Protein AF-A0A366M3X2-F1 (afdb_monomer)

Sequence (104 aa):
MAWDALRPDPDNVRLRRSLVAAIDRMWARALTEGAVRPDLTSGDFMLLLARVLRPLPGVPSGVDDPERSLAIALDGLRPGLTTPLPGRGPAADVLGGRSEVAQD

Solvent-accessible surface area (backbone atoms only — not comparable to full-atom values): 6466 Å² total; per-residue (Å²): 144,73,68,77,79,64,58,77,51,68,65,58,47,50,51,43,34,54,50,39,56,50,50,39,57,50,41,56,48,35,48,74,72,55,60,32,37,85,76,61,35,53,24,43,52,54,56,47,49,68,53,56,77,47,85,67,86,92,59,59,92,87,73,75,50,58,68,60,50,46,50,54,56,56,59,71,40,40,59,70,103,63,82,82,68,89,76,74,57,52,62,43,64,68,75,30,54,74,78,92,72,85,82,133

Foldseek 3Di:
DCPVVVPPDVVNLVVLLVVLVVLQVVVVVCVVVQQFDPQAHSQVVVVQCVVLVDDDPPDDPPVNDSVVSVVVVSVNGHDDPDDRDPDHGDYSVVRSPDPPDDDD

Secondary structure (DSSP, 8-state):
--SGGGS--HHHHHHHHHHHHHHHHHHHHHHHTT-S-TT--HHHHHHHHHHHTSPPTTPPTTT--HHHHHHHHHHTTS-SS-PPPSS-PPPHHHHT--------

pLDDT: mean 83.97, std 16.04, range [30.69, 98.06]

Radius of gyration: 17.07 Å; Cα contacts (8 Å, |Δi|>4): 72; chains: 1; bounding box: 33×41×49 Å

Nearest PDB structures (foldseek):
  3kz9-assembly2_C  TM=6.122E-01  e=3.534E+00  Vibrio vulnificus
  4pxi-assembly1_C  TM=5.935E-01  e=5.177E+00  Streptomyces coelicolor
  7xyi-assembly1_A  TM=4.462E-01  e=4.558E+00  Vibrio cholerae
  7y4j-assembly1_A-2  TM=4.767E-01  e=5.517E+00  Vibrio cholerae

Mean predicted aligned error: 7.79 Å

Organism: NCBI:txid2248750

InterPro domains:
  IPR036271 Tetracyclin repressor-like, C-terminal domain superfamily [SSF48498] (6-80)
  IPR049445 Transcriptional regulator SbtR-like, C-terminal domain [PF21597] (15-79)

Structure (mmCIF, N/CA/C/O backbone):
data_AF-A0A366M3X2-F1
#
_entry.id   AF-A0A366M3X2-F1
#
loop_
_atom_site.group_PDB
_atom_site.id
_atom_site.type_symbol
_atom_site.label_atom_id
_atom_site.label_alt_id
_atom_site.label_comp_id
_atom_site.label_asym_id
_atom_site.label_entity_id
_atom_site.label_seq_id
_atom_site.pdbx_PDB_ins_code
_atom_site.Cartn_x
_atom_site.Cartn_y
_atom_site.Cartn_z
_atom_site.occupancy
_atom_site.B_iso_or_equiv
_atom_site.auth_seq_id
_atom_site.auth_comp_id
_atom_site.auth_asym_id
_atom_site.auth_atom_id
_atom_site.pdbx_PDB_model_num
ATOM 1 N N . MET A 1 1 ? 10.657 -3.225 -35.177 1.00 47.59 1 MET A N 1
ATOM 2 C CA . MET A 1 1 ? 9.732 -4.350 -34.928 1.00 47.59 1 MET A CA 1
ATOM 3 C C . MET A 1 1 ? 10.071 -4.903 -33.545 1.00 47.59 1 MET A C 1
ATOM 5 O O . MET A 1 1 ? 11.007 -5.673 -33.432 1.00 47.59 1 MET A O 1
ATOM 9 N N . ALA A 1 2 ? 9.454 -4.376 -32.479 1.00 56.47 2 ALA A N 1
ATOM 10 C CA . ALA A 1 2 ? 9.865 -4.650 -31.089 1.00 56.47 2 ALA A CA 1
ATOM 11 C C . ALA A 1 2 ? 8.672 -4.888 -30.142 1.00 56.47 2 ALA A C 1
ATOM 13 O O . ALA A 1 2 ? 8.791 -4.712 -28.937 1.00 56.47 2 ALA A O 1
ATOM 14 N N . TRP A 1 3 ? 7.513 -5.267 -30.688 1.00 51.59 3 TRP A N 1
ATOM 15 C CA . TRP A 1 3 ? 6.347 -5.643 -29.883 1.00 51.59 3 TRP A CA 1
ATOM 16 C C . TRP A 1 3 ? 6.335 -7.150 -29.561 1.00 51.59 3 TRP A C 1
ATOM 18 O O . TRP A 1 3 ? 5.864 -7.527 -28.495 1.00 51.59 3 TRP A O 1
ATOM 28 N N . ASP A 1 4 ? 6.980 -8.000 -30.375 1.00 51.31 4 ASP A N 1
ATOM 29 C CA . ASP A 1 4 ? 7.129 -9.445 -30.099 1.00 51.31 4 ASP A CA 1
ATOM 30 C C . ASP A 1 4 ? 8.007 -9.756 -28.871 1.00 51.31 4 ASP A C 1
ATOM 32 O O . ASP A 1 4 ? 7.849 -10.795 -28.232 1.00 51.31 4 ASP A O 1
ATOM 36 N N . ALA A 1 5 ? 8.896 -8.833 -28.485 1.00 52.19 5 ALA A N 1
ATOM 37 C CA . ALA A 1 5 ? 9.730 -8.951 -27.285 1.00 52.19 5 ALA A CA 1
ATOM 38 C C . ALA A 1 5 ? 8.956 -8.709 -25.972 1.00 52.19 5 ALA A C 1
ATOM 40 O O . ALA A 1 5 ? 9.486 -8.957 -24.893 1.00 52.19 5 ALA A O 1
ATOM 41 N N . LEU A 1 6 ? 7.700 -8.252 -26.056 1.00 57.59 6 LEU A N 1
ATOM 42 C CA . LEU A 1 6 ? 6.780 -8.144 -24.921 1.00 57.59 6 LEU A CA 1
ATOM 43 C C . LEU A 1 6 ? 5.902 -9.390 -24.761 1.00 57.59 6 LEU A C 1
ATOM 45 O O . LEU A 1 6 ? 4.964 -9.365 -23.961 1.00 57.59 6 LEU A O 1
ATOM 49 N N . ARG A 1 7 ? 6.185 -10.486 -25.489 1.00 59.50 7 ARG A N 1
ATOM 50 C CA . ARG A 1 7 ? 5.556 -11.775 -25.192 1.00 59.50 7 ARG A CA 1
ATOM 51 C C . ARG A 1 7 ? 5.824 -12.078 -23.716 1.00 59.50 7 ARG A C 1
ATOM 53 O O . ARG A 1 7 ? 6.997 -12.123 -23.340 1.00 59.50 7 ARG A O 1
ATOM 60 N N . PRO A 1 8 ? 4.783 -12.234 -22.877 1.00 64.81 8 PRO A N 1
ATOM 61 C CA . PRO A 1 8 ? 4.975 -12.412 -21.451 1.00 64.81 8 PRO A CA 1
ATOM 62 C C . PRO A 1 8 ? 5.861 -13.630 -21.233 1.00 64.81 8 PRO A C 1
ATOM 64 O O . PRO A 1 8 ? 5.465 -14.756 -21.529 1.00 64.81 8 PRO A O 1
ATOM 67 N N . ASP A 1 9 ? 7.077 -13.374 -20.758 1.00 81.06 9 ASP A N 1
ATOM 68 C CA . ASP A 1 9 ? 7.991 -14.416 -20.334 1.00 81.06 9 ASP A CA 1
ATOM 69 C C . ASP A 1 9 ? 7.255 -15.250 -19.269 1.00 81.06 9 ASP A C 1
ATOM 71 O O . ASP A 1 9 ? 6.863 -14.697 -18.228 1.00 81.06 9 ASP A O 1
ATOM 75 N N . PRO A 1 10 ? 6.997 -16.549 -19.520 1.00 83.38 10 PRO A N 1
ATOM 76 C CA . PRO A 1 10 ? 6.284 -17.401 -18.578 1.00 83.38 10 PRO A CA 1
ATOM 77 C C . PRO A 1 10 ? 6.925 -17.387 -17.191 1.00 83.38 10 PRO A C 1
ATOM 79 O O . PRO A 1 10 ? 6.222 -17.526 -16.190 1.00 83.38 10 PRO A O 1
ATOM 82 N N . ASP A 1 11 ? 8.241 -17.196 -17.115 1.00 84.75 11 ASP A N 1
ATOM 83 C CA . ASP A 1 11 ? 8.981 -17.135 -15.861 1.00 84.75 11 ASP A CA 1
ATOM 84 C C . ASP A 1 11 ? 8.667 -15.836 -15.117 1.00 84.75 11 ASP A C 1
ATOM 86 O O . ASP A 1 11 ? 8.371 -15.870 -13.921 1.00 84.75 11 ASP A O 1
ATOM 90 N N . ASN A 1 12 ? 8.594 -14.707 -15.828 1.00 84.25 12 ASN A N 1
ATOM 91 C CA . ASN A 1 12 ? 8.173 -13.427 -15.259 1.00 84.25 12 ASN A CA 1
ATOM 92 C C . ASN A 1 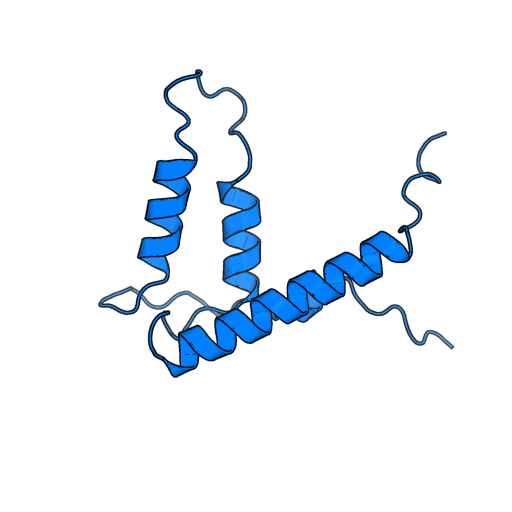12 ? 6.735 -13.484 -14.719 1.00 84.25 12 ASN A C 1
ATOM 94 O O . ASN A 1 12 ? 6.464 -13.004 -13.617 1.00 84.25 12 ASN A O 1
ATOM 98 N N . VAL A 1 13 ? 5.816 -14.119 -15.455 1.00 85.94 13 VAL A N 1
ATOM 99 C CA . VAL A 1 13 ? 4.426 -14.296 -15.006 1.00 85.94 13 VAL A CA 1
ATOM 100 C C . VAL A 1 13 ? 4.362 -15.155 -13.744 1.00 85.94 13 VAL A C 1
ATOM 102 O O . VAL A 1 13 ? 3.665 -14.789 -12.794 1.00 85.94 13 VAL A O 1
ATOM 105 N N . ARG A 1 14 ? 5.100 -16.274 -13.699 1.00 88.06 14 ARG A N 1
ATOM 106 C CA . ARG A 1 14 ? 5.156 -17.134 -12.506 1.00 88.06 14 ARG A CA 1
ATOM 107 C C . ARG A 1 14 ? 5.729 -16.386 -11.306 1.00 88.06 14 ARG A C 1
ATOM 109 O O . ARG A 1 14 ? 5.097 -16.380 -10.254 1.00 88.06 14 ARG A O 1
ATOM 116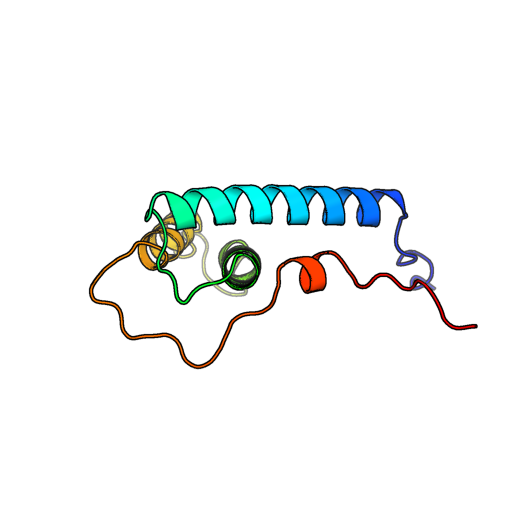 N N . LEU A 1 15 ? 6.865 -15.709 -11.475 1.00 90.19 15 LEU A N 1
ATOM 117 C CA . LEU A 1 15 ? 7.506 -14.933 -10.411 1.00 90.19 15 LEU A CA 1
ATOM 118 C C . LEU A 1 15 ? 6.591 -13.821 -9.889 1.00 90.19 15 LEU A C 1
ATOM 120 O O . LEU A 1 15 ? 6.453 -13.663 -8.676 1.00 90.19 15 LEU A O 1
ATOM 124 N N . ARG A 1 16 ? 5.900 -13.101 -10.781 1.00 89.38 16 ARG A N 1
ATOM 125 C CA . ARG A 1 16 ? 4.929 -12.071 -10.393 1.00 89.38 16 ARG A CA 1
ATOM 126 C C . ARG A 1 16 ? 3.788 -12.654 -9.563 1.00 89.38 16 ARG A C 1
ATOM 128 O O . ARG A 1 16 ? 3.459 -12.096 -8.521 1.00 89.38 16 ARG A O 1
ATOM 135 N N . ARG A 1 17 ? 3.211 -13.790 -9.972 1.00 91.44 17 ARG A N 1
ATOM 136 C CA . ARG A 1 17 ? 2.163 -14.475 -9.194 1.00 91.44 17 ARG A CA 1
ATOM 137 C C . ARG A 1 17 ? 2.669 -14.910 -7.820 1.00 91.44 17 ARG A C 1
ATOM 139 O O . ARG A 1 17 ? 1.975 -14.705 -6.828 1.00 91.44 17 ARG A O 1
ATOM 146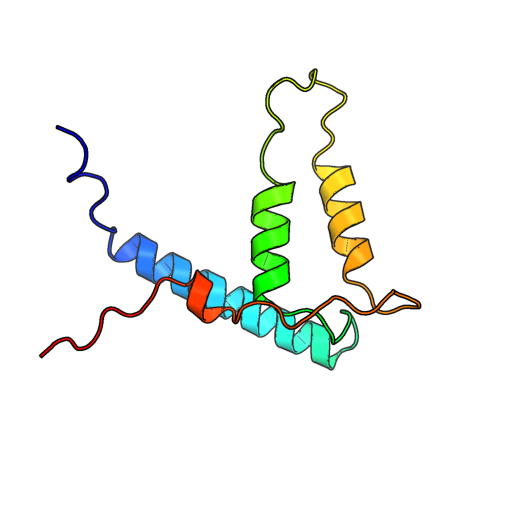 N N . SER A 1 18 ? 3.881 -15.461 -7.745 1.00 93.19 18 SER A N 1
ATOM 147 C CA . SER A 1 18 ? 4.502 -15.850 -6.475 1.00 93.19 18 SER A CA 1
ATOM 148 C C . SER A 1 18 ? 4.725 -14.655 -5.547 1.00 93.19 18 SER A C 1
ATOM 150 O O . SER A 1 18 ? 4.440 -14.759 -4.355 1.00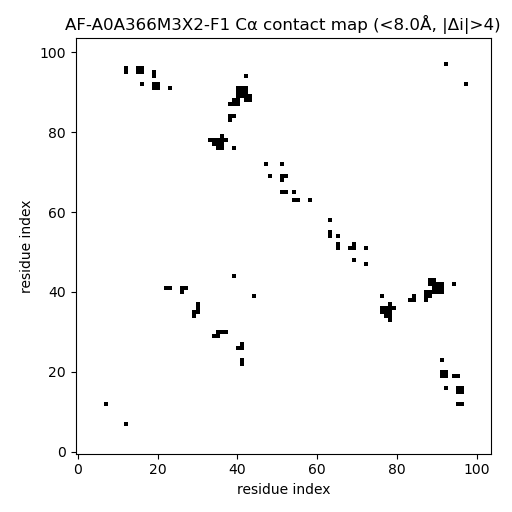 93.19 18 SER A O 1
ATOM 152 N N . LEU A 1 19 ? 5.176 -13.518 -6.085 1.00 93.38 19 LEU A N 1
ATOM 153 C CA . LEU A 1 19 ? 5.349 -12.277 -5.329 1.00 93.38 19 LEU A CA 1
ATOM 154 C C . LEU A 1 19 ? 4.011 -11.760 -4.789 1.00 93.38 19 LEU A C 1
ATOM 156 O O . LEU A 1 19 ? 3.892 -11.510 -3.593 1.00 93.38 19 LEU A O 1
ATOM 160 N N . VAL A 1 20 ? 2.994 -11.662 -5.647 1.00 94.81 20 VAL A N 1
ATOM 161 C CA . VAL A 1 20 ? 1.643 -11.224 -5.262 1.00 94.81 20 VAL A CA 1
ATOM 162 C C . VAL A 1 20 ? 1.073 -12.117 -4.158 1.00 94.81 20 VAL A C 1
ATOM 164 O O . VAL A 1 20 ? 0.605 -11.611 -3.142 1.00 94.81 20 VAL A O 1
ATOM 167 N N . ALA A 1 21 ? 1.196 -13.440 -4.288 1.00 95.50 21 ALA A N 1
ATOM 168 C CA . ALA A 1 21 ? 0.740 -14.384 -3.267 1.00 95.50 21 ALA A CA 1
ATOM 169 C C . ALA A 1 21 ? 1.546 -14.302 -1.955 1.00 95.50 21 ALA A C 1
ATOM 171 O O . ALA A 1 21 ? 1.033 -14.612 -0.878 1.00 95.50 21 ALA A O 1
ATOM 172 N N . ALA A 1 22 ? 2.827 -13.934 -2.008 1.00 96.88 22 ALA A N 1
ATOM 173 C CA . ALA A 1 22 ? 3.624 -13.703 -0.806 1.00 96.88 22 ALA A CA 1
ATOM 174 C C . ALA A 1 22 ? 3.177 -12.426 -0.077 1.00 96.88 22 ALA A C 1
ATOM 176 O O . ALA A 1 22 ? 2.974 -12.468 1.138 1.00 96.88 22 ALA A O 1
ATOM 177 N N . ILE A 1 23 ? 2.965 -11.334 -0.820 1.00 96.31 23 ILE A N 1
ATOM 178 C CA . ILE A 1 23 ? 2.475 -10.058 -0.285 1.00 96.31 23 ILE A CA 1
ATOM 179 C C . ILE A 1 23 ? 1.079 -10.228 0.314 1.00 96.31 23 ILE A C 1
ATOM 181 O O . ILE A 1 23 ? 0.840 -9.767 1.425 1.00 96.31 23 ILE A O 1
ATOM 185 N N . ASP A 1 24 ? 0.176 -10.936 -0.362 1.00 96.75 24 ASP A N 1
ATOM 186 C CA . ASP A 1 24 ? -1.187 -11.147 0.129 1.00 96.75 24 ASP A CA 1
ATOM 187 C C . ASP A 1 24 ? -1.214 -11.943 1.446 1.00 96.75 24 ASP A C 1
ATOM 189 O O . ASP A 1 24 ? -1.858 -11.548 2.417 1.00 96.75 24 ASP A O 1
ATOM 193 N N . ARG A 1 25 ? -0.396 -13.000 1.553 1.00 97.62 25 ARG A N 1
ATOM 194 C CA . ARG A 1 25 ? -0.229 -13.749 2.813 1.00 97.62 25 ARG A CA 1
ATOM 195 C C . ARG A 1 25 ? 0.404 -12.915 3.925 1.00 97.62 25 ARG A C 1
ATOM 197 O O . ARG A 1 25 ? 0.114 -13.129 5.100 1.00 97.62 25 ARG A O 1
ATOM 204 N N . MET A 1 26 ? 1.339 -12.026 3.596 1.00 97.31 26 MET A N 1
ATOM 205 C CA . MET A 1 26 ? 1.902 -11.077 4.561 1.00 97.31 26 MET A CA 1
ATOM 206 C C . MET A 1 26 ? 0.820 -10.104 5.047 1.00 97.31 26 MET A C 1
ATOM 208 O O . MET A 1 26 ? 0.661 -9.932 6.252 1.00 97.31 26 MET A O 1
ATOM 212 N N . TRP A 1 27 ? 0.038 -9.539 4.127 1.00 97.12 27 TRP A N 1
ATOM 213 C CA . TRP A 1 27 ? -1.046 -8.609 4.433 1.00 97.12 27 TRP A CA 1
ATOM 214 C C . TRP A 1 27 ? -2.120 -9.240 5.319 1.00 97.12 27 TRP A C 1
ATOM 216 O O . TRP A 1 27 ? -2.520 -8.644 6.312 1.00 97.12 27 TRP A O 1
ATOM 226 N N . ALA A 1 28 ? -2.542 -10.471 5.017 1.00 96.94 28 ALA A N 1
ATOM 227 C CA . ALA A 1 28 ? -3.528 -11.192 5.821 1.00 96.94 28 ALA A CA 1
ATOM 228 C C . ALA A 1 28 ? -3.082 -11.364 7.286 1.00 96.94 28 ALA A C 1
ATOM 230 O O . ALA A 1 28 ? -3.893 -11.217 8.203 1.00 96.94 28 ALA A O 1
ATOM 231 N N . ARG A 1 29 ? -1.787 -11.625 7.518 1.00 98.06 29 ARG A N 1
ATOM 232 C CA . ARG A 1 29 ? -1.206 -11.682 8.870 1.00 98.06 29 ARG A CA 1
ATOM 233 C C . ARG A 1 29 ? -1.221 -10.315 9.542 1.00 98.06 29 ARG A C 1
ATOM 235 O O . ARG A 1 29 ? -1.757 -10.203 10.637 1.00 98.06 29 ARG A O 1
ATOM 242 N N . ALA A 1 30 ? -0.750 -9.280 8.849 1.00 96.81 30 ALA A N 1
ATOM 243 C CA . ALA A 1 30 ? -0.759 -7.914 9.367 1.00 96.81 30 ALA A CA 1
ATOM 244 C C . ALA A 1 30 ? -2.176 -7.436 9.735 1.00 96.81 30 ALA A C 1
ATOM 246 O O . ALA A 1 30 ? -2.362 -6.785 10.759 1.00 96.81 30 ALA A O 1
ATOM 247 N N . LEU A 1 31 ? -3.184 -7.789 8.933 1.00 96.06 31 LEU A N 1
ATOM 248 C CA . LEU A 1 31 ? -4.583 -7.471 9.212 1.00 96.06 31 LEU A CA 1
ATOM 249 C C . LEU A 1 31 ? -5.093 -8.216 10.453 1.00 96.06 31 LEU A C 1
ATOM 251 O O . LEU A 1 31 ? -5.749 -7.619 11.300 1.00 96.06 31 LEU A O 1
ATOM 255 N N . THR A 1 32 ? -4.759 -9.503 10.580 1.00 97.38 32 THR A N 1
ATOM 256 C CA . THR A 1 32 ? -5.145 -10.333 11.736 1.00 97.38 32 THR A CA 1
ATOM 257 C C . THR A 1 32 ? -4.502 -9.839 13.033 1.00 97.38 32 THR A C 1
ATOM 259 O O . THR A 1 32 ? -5.138 -9.845 14.082 1.00 97.38 32 THR A O 1
ATOM 262 N N . GLU A 1 33 ? -3.257 -9.373 12.961 1.00 97.25 33 GLU A N 1
ATOM 263 C CA . GLU A 1 33 ? -2.513 -8.794 14.085 1.00 97.25 33 GLU A CA 1
ATOM 264 C C . GLU A 1 33 ? -2.942 -7.352 14.407 1.00 97.25 33 GLU A C 1
ATOM 266 O O . GLU A 1 33 ? -2.470 -6.769 15.381 1.00 97.25 33 GLU A O 1
ATOM 271 N N . GLY A 1 34 ? -3.826 -6.755 13.598 1.00 95.62 34 GLY A N 1
ATOM 272 C CA . GLY A 1 34 ? -4.238 -5.362 13.748 1.00 95.62 34 GLY A CA 1
ATOM 273 C C . GLY A 1 34 ? -3.121 -4.361 13.445 1.00 95.62 34 GLY A C 1
ATOM 274 O O . GLY A 1 34 ? -3.194 -3.223 13.889 1.00 95.62 34 GLY A O 1
ATOM 275 N N . ALA A 1 35 ? -2.083 -4.753 12.703 1.00 95.44 35 ALA A N 1
ATOM 276 C CA . ALA A 1 35 ? -0.969 -3.881 12.329 1.00 95.44 35 ALA A CA 1
ATOM 277 C C . ALA A 1 35 ? -1.316 -2.919 11.178 1.00 95.44 35 ALA A C 1
ATOM 279 O O . ALA A 1 35 ? -0.638 -1.906 10.994 1.00 95.44 35 ALA A O 1
ATOM 280 N N . VAL A 1 36 ? -2.373 -3.221 10.413 1.00 95.75 36 VAL A N 1
ATOM 281 C CA . VAL A 1 36 ? -2.876 -2.391 9.308 1.00 95.75 36 VAL A CA 1
ATOM 282 C C . VAL A 1 36 ? -4.365 -2.085 9.462 1.00 95.75 36 VAL A C 1
ATOM 284 O O . VAL A 1 36 ? -5.119 -2.865 10.047 1.00 95.75 36 VAL A O 1
ATOM 287 N N . ARG A 1 37 ? -4.800 -0.941 8.927 1.00 94.81 37 ARG A N 1
ATOM 288 C CA . ARG A 1 37 ? -6.207 -0.524 8.910 1.00 94.81 37 ARG A CA 1
ATOM 289 C C . ARG A 1 37 ? -7.077 -1.477 8.062 1.00 94.81 37 ARG A C 1
ATOM 291 O O . ARG A 1 37 ? -6.631 -1.928 7.005 1.00 94.81 37 ARG A O 1
ATOM 298 N N . PRO A 1 38 ? -8.316 -1.783 8.496 1.00 93.50 38 PRO A N 1
ATOM 299 C CA . PRO A 1 38 ? -9.126 -2.858 7.915 1.00 93.50 38 PRO A CA 1
ATOM 300 C C . PRO A 1 38 ? -9.857 -2.499 6.615 1.00 93.50 38 PRO A C 1
ATOM 302 O O . PRO A 1 38 ? -10.379 -3.386 5.943 1.00 93.50 38 PRO A O 1
ATOM 305 N N . ASP A 1 39 ? -9.925 -1.219 6.258 1.00 94.06 39 ASP A N 1
ATOM 306 C CA . ASP A 1 39 ? -10.545 -0.725 5.024 1.00 94.06 39 ASP A CA 1
ATOM 307 C C . ASP A 1 39 ? -9.581 -0.708 3.821 1.00 94.06 39 ASP A C 1
ATOM 309 O O . ASP A 1 39 ? -9.974 -0.304 2.728 1.00 94.06 39 ASP A O 1
ATOM 313 N N . LEU A 1 40 ? -8.345 -1.192 3.997 1.00 94.69 40 LEU A N 1
ATOM 314 C CA . LEU A 1 40 ? -7.362 -1.382 2.930 1.00 94.69 40 LEU A CA 1
ATOM 315 C C . LEU A 1 40 ? -7.204 -2.851 2.527 1.00 94.69 40 LEU A C 1
ATOM 317 O O . LEU A 1 40 ? -7.277 -3.780 3.335 1.00 94.69 40 LEU A O 1
ATOM 321 N N . THR A 1 41 ? -6.893 -3.045 1.252 1.00 95.19 41 THR A N 1
ATOM 322 C CA . THR A 1 41 ? -6.539 -4.340 0.671 1.00 95.19 41 THR A CA 1
ATOM 323 C C . THR A 1 41 ? -5.032 -4.452 0.427 1.00 95.19 41 THR A C 1
ATOM 325 O O . THR A 1 41 ? -4.319 -3.457 0.282 1.00 95.19 41 THR A O 1
ATOM 328 N N . SER A 1 42 ? -4.537 -5.683 0.289 1.00 95.75 42 SER A N 1
ATOM 329 C CA . SER A 1 42 ? -3.180 -5.955 -0.205 1.00 95.75 42 SER A CA 1
ATOM 330 C C . SER A 1 42 ? -2.943 -5.370 -1.606 1.00 95.75 42 SER A C 1
ATOM 332 O O . SER A 1 42 ? -1.818 -4.990 -1.938 1.00 95.75 42 SER A O 1
ATOM 334 N N . GLY A 1 43 ? -3.998 -5.251 -2.421 1.00 95.50 43 GLY A N 1
ATOM 335 C CA . GLY A 1 43 ? -3.953 -4.598 -3.725 1.00 95.50 43 GLY A CA 1
ATOM 336 C C . GLY A 1 43 ? -3.689 -3.094 -3.634 1.00 95.50 43 GLY A C 1
ATOM 337 O O . GLY A 1 43 ? -2.849 -2.583 -4.378 1.00 95.50 43 GLY A O 1
ATOM 338 N N . ASP A 1 44 ? -4.325 -2.395 -2.691 1.00 95.44 44 ASP A N 1
ATOM 339 C CA . ASP A 1 44 ? -4.050 -0.973 -2.434 1.00 95.44 44 ASP A CA 1
ATOM 340 C C . ASP A 1 44 ? -2.586 -0.755 -2.052 1.00 95.44 44 ASP A C 1
ATOM 342 O O . ASP A 1 44 ? -1.924 0.132 -2.590 1.00 95.44 44 ASP A O 1
ATOM 346 N N . PHE A 1 45 ? -2.053 -1.610 -1.177 1.00 95.00 45 PHE A N 1
ATOM 347 C CA . PHE A 1 45 ? -0.654 -1.564 -0.759 1.00 95.00 45 PHE A CA 1
ATOM 348 C C . PHE A 1 45 ? 0.316 -1.723 -1.933 1.00 95.00 45 PHE A C 1
ATOM 350 O O . PHE A 1 45 ? 1.225 -0.909 -2.104 1.00 95.00 45 PHE A O 1
ATOM 357 N N . MET A 1 46 ? 0.103 -2.727 -2.787 1.00 94.31 46 MET A N 1
ATOM 358 C CA . MET A 1 46 ? 0.937 -2.940 -3.975 1.00 94.31 46 MET A CA 1
ATOM 359 C C . MET A 1 46 ? 0.884 -1.744 -4.933 1.00 94.31 46 MET A C 1
ATOM 361 O O . MET A 1 46 ? 1.913 -1.307 -5.451 1.00 94.31 46 MET A O 1
ATOM 365 N N . LEU A 1 47 ? -0.307 -1.182 -5.146 1.00 93.62 47 LEU A N 1
ATOM 366 C CA . LEU A 1 47 ? -0.512 -0.013 -5.997 1.00 93.62 47 LEU A CA 1
ATOM 367 C C . LEU A 1 47 ? 0.093 1.271 -5.420 1.00 93.62 47 LEU A C 1
ATOM 369 O O . LEU A 1 47 ? 0.539 2.124 -6.195 1.00 93.62 47 LEU A O 1
ATOM 373 N N . LEU A 1 48 ? 0.098 1.423 -4.096 1.00 93.75 48 LEU A N 1
ATOM 374 C CA . LEU A 1 48 ? 0.734 2.534 -3.397 1.00 93.75 48 LEU A CA 1
ATOM 375 C C . LEU A 1 48 ? 2.256 2.447 -3.525 1.00 93.75 48 LEU A C 1
ATOM 377 O O . LEU A 1 48 ? 2.880 3.408 -3.970 1.00 93.75 48 LEU A O 1
ATOM 381 N N . LEU A 1 49 ? 2.849 1.283 -3.241 1.00 92.00 49 LEU A N 1
ATOM 382 C CA . LEU A 1 49 ? 4.290 1.071 -3.408 1.00 92.00 49 LEU A CA 1
ATOM 383 C C . LEU A 1 49 ? 4.738 1.301 -4.854 1.00 92.00 49 LEU A C 1
ATOM 385 O O . LEU A 1 49 ? 5.727 1.989 -5.094 1.00 92.00 49 LEU A O 1
ATOM 389 N N . ALA A 1 50 ? 3.977 0.800 -5.831 1.00 90.62 50 ALA A N 1
ATOM 390 C CA . ALA A 1 50 ? 4.274 1.002 -7.248 1.00 90.62 50 ALA A CA 1
ATOM 391 C C . ALA A 1 50 ? 4.253 2.479 -7.680 1.00 90.62 50 ALA A C 1
ATOM 393 O O . ALA A 1 50 ? 4.821 2.805 -8.725 1.00 90.62 50 ALA A O 1
ATOM 394 N N . ARG A 1 51 ? 3.584 3.355 -6.917 1.00 90.31 51 ARG A N 1
ATOM 395 C CA . ARG A 1 51 ? 3.568 4.810 -7.129 1.00 90.31 51 ARG A CA 1
ATOM 396 C C . ARG A 1 51 ? 4.698 5.506 -6.380 1.00 90.31 51 ARG A C 1
ATOM 398 O O . ARG A 1 51 ? 5.386 6.316 -6.982 1.00 90.31 51 ARG A O 1
ATOM 405 N N . VAL A 1 52 ? 4.891 5.173 -5.105 1.00 90.56 52 VAL A N 1
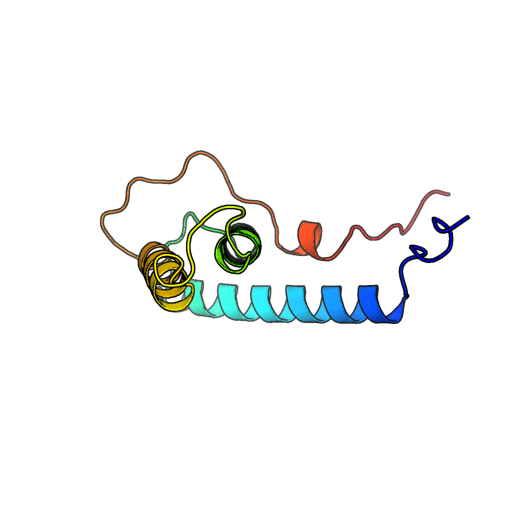ATOM 406 C CA . VAL A 1 52 ? 5.869 5.827 -4.219 1.00 90.56 52 VAL A CA 1
ATOM 407 C C . VAL A 1 52 ? 7.310 5.540 -4.635 1.00 90.56 52 VAL A C 1
ATOM 409 O O . VAL A 1 52 ? 8.167 6.401 -4.504 1.00 90.56 52 VAL A O 1
ATOM 412 N N . LEU A 1 53 ? 7.584 4.352 -5.177 1.00 84.94 53 LEU A N 1
ATOM 413 C CA . LEU A 1 53 ? 8.936 3.949 -5.576 1.00 84.94 53 LEU A CA 1
ATOM 414 C C . LEU A 1 53 ? 9.356 4.465 -6.964 1.00 84.94 53 LEU A C 1
ATOM 416 O O . LEU A 1 53 ? 10.421 4.094 -7.456 1.00 84.94 53 LEU A O 1
ATOM 420 N N . ARG A 1 54 ? 8.527 5.274 -7.637 1.00 84.69 54 ARG A N 1
ATOM 421 C CA . ARG A 1 54 ? 8.872 5.847 -8.944 1.00 84.69 54 ARG A CA 1
ATOM 422 C C . ARG A 1 54 ? 9.500 7.228 -8.759 1.00 84.69 54 ARG A C 1
ATOM 424 O O . ARG A 1 54 ? 8.846 8.076 -8.158 1.00 84.69 54 ARG A O 1
ATOM 431 N N . PRO A 1 55 ? 10.684 7.485 -9.344 1.00 78.94 55 PRO A N 1
ATOM 432 C CA . PRO A 1 55 ? 11.255 8.826 -9.376 1.00 78.94 55 PRO A CA 1
ATOM 433 C C . PRO A 1 55 ? 10.272 9.821 -9.988 1.00 78.94 55 PRO A C 1
ATOM 435 O O . PRO A 1 55 ? 9.662 9.540 -11.030 1.00 78.94 55 PRO A O 1
ATOM 438 N N . LEU A 1 56 ? 10.125 10.984 -9.360 1.00 83.12 56 LEU A N 1
ATOM 439 C CA . LEU A 1 56 ? 9.242 12.025 -9.872 1.00 83.12 56 LEU A CA 1
ATOM 440 C C . LEU A 1 56 ? 9.940 12.798 -11.005 1.00 83.12 56 LEU A C 1
ATOM 442 O O . LEU A 1 56 ? 11.006 13.384 -10.794 1.00 83.12 56 LEU A O 1
ATOM 446 N N . PRO A 1 57 ? 9.367 12.836 -12.224 1.00 84.69 57 PRO A N 1
ATOM 447 C CA . PRO A 1 57 ? 9.998 13.527 -13.341 1.00 84.69 57 PRO A CA 1
ATOM 448 C C . PRO A 1 57 ? 10.046 15.037 -13.082 1.00 84.69 57 PRO A C 1
ATOM 450 O O . PRO A 1 57 ? 9.044 15.648 -12.716 1.00 84.69 57 PRO A O 1
ATOM 453 N N . GLY A 1 58 ? 11.210 15.648 -13.310 1.00 85.94 58 GLY A N 1
ATOM 454 C CA . GLY A 1 58 ? 11.395 17.098 -13.184 1.00 85.94 58 GLY A CA 1
ATOM 455 C C . GLY A 1 58 ? 11.598 17.612 -11.755 1.00 85.94 58 GLY A C 1
ATOM 456 O O . GLY A 1 58 ? 11.697 18.824 -11.572 1.00 85.94 58 GLY A O 1
ATOM 457 N N . VAL A 1 59 ? 11.694 16.731 -10.754 1.00 83.56 59 VAL A N 1
ATOM 458 C CA . VAL A 1 59 ? 12.034 17.121 -9.379 1.00 8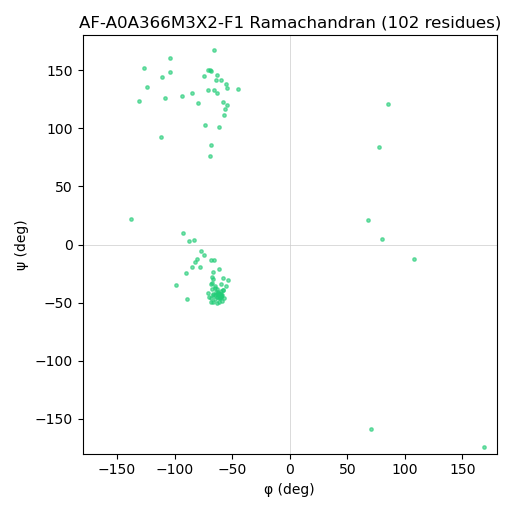3.56 59 VAL A CA 1
ATOM 459 C C . VAL A 1 59 ? 13.561 17.208 -9.226 1.00 83.56 59 VAL A C 1
ATOM 461 O O . VAL A 1 59 ? 14.262 16.274 -9.621 1.00 83.56 59 VAL A O 1
ATOM 464 N N . PRO A 1 60 ? 14.111 18.309 -8.675 1.00 83.31 60 PRO A N 1
ATOM 465 C CA . PRO A 1 60 ? 15.546 18.431 -8.438 1.00 83.31 60 PRO A CA 1
ATOM 466 C C . PRO A 1 60 ? 16.087 17.340 -7.506 1.00 83.31 60 PRO A C 1
ATOM 468 O O . PRO A 1 60 ? 15.465 16.995 -6.496 1.00 83.31 60 PRO A O 1
ATOM 471 N N . SER A 1 61 ? 17.293 16.850 -7.803 1.00 69.44 61 SER A N 1
ATOM 472 C CA . SER A 1 61 ? 18.021 15.925 -6.929 1.00 69.44 61 SER A CA 1
ATOM 473 C C . SER A 1 61 ? 18.234 16.559 -5.549 1.00 69.44 61 SER A C 1
ATOM 475 O O . SER A 1 61 ? 18.824 17.636 -5.459 1.00 69.44 61 SER A O 1
ATOM 477 N N . GLY A 1 62 ? 17.753 15.901 -4.491 1.00 76.19 62 GLY A N 1
ATOM 478 C CA . GLY A 1 62 ? 17.813 16.385 -3.104 1.00 76.19 62 GLY A CA 1
ATOM 479 C C . GLY A 1 62 ? 16.470 16.838 -2.520 1.00 76.19 62 GLY A C 1
ATOM 480 O O . GLY A 1 62 ? 16.378 17.011 -1.309 1.00 76.19 62 GLY A O 1
ATOM 481 N N . VAL A 1 63 ? 15.432 16.999 -3.350 1.00 81.88 63 VAL A N 1
ATOM 482 C CA . VAL A 1 63 ? 14.041 17.205 -2.895 1.00 81.88 63 VAL A CA 1
ATOM 483 C C . VAL A 1 63 ? 13.245 15.898 -2.938 1.00 81.88 63 VAL A C 1
ATOM 485 O O . VAL A 1 63 ? 12.391 15.673 -2.083 1.00 81.88 63 VAL A O 1
ATOM 488 N N . ASP A 1 64 ? 13.531 15.040 -3.920 1.00 83.38 64 ASP A N 1
ATOM 489 C CA . ASP A 1 64 ? 12.965 13.692 -4.001 1.00 83.38 64 ASP A CA 1
ATOM 490 C C . ASP A 1 64 ? 13.626 12.788 -2.946 1.00 83.38 64 ASP A C 1
ATOM 492 O O . ASP A 1 64 ? 14.779 12.377 -3.096 1.00 83.38 64 ASP A O 1
ATOM 496 N N . ASP A 1 65 ? 12.903 12.543 -1.851 1.00 87.38 65 ASP A N 1
ATOM 497 C CA . ASP A 1 65 ? 13.295 11.659 -0.753 1.00 87.38 65 ASP A CA 1
ATOM 498 C C . ASP A 1 65 ? 12.367 10.425 -0.746 1.00 87.38 65 ASP A C 1
ATOM 500 O O . ASP A 1 65 ? 11.268 10.451 -0.161 1.00 87.38 65 ASP A O 1
ATOM 504 N N . PRO A 1 66 ? 12.762 9.337 -1.435 1.00 86.19 66 PRO A N 1
ATOM 505 C CA . PRO A 1 66 ? 11.944 8.135 -1.539 1.00 86.19 66 PRO A CA 1
ATOM 506 C C . PRO A 1 66 ? 11.802 7.411 -0.195 1.00 86.19 66 PRO A C 1
ATOM 508 O O . PRO A 1 66 ? 10.774 6.775 0.045 1.00 86.19 66 PRO A O 1
ATOM 511 N N . GLU A 1 67 ? 12.783 7.529 0.705 1.00 89.06 67 GLU A N 1
ATOM 512 C CA . GLU A 1 67 ? 12.722 6.913 2.034 1.00 89.06 67 GLU A CA 1
ATOM 513 C C . GLU A 1 67 ? 11.653 7.588 2.890 1.00 89.06 67 GLU A C 1
ATOM 515 O O . GLU A 1 67 ? 10.804 6.914 3.482 1.00 89.06 67 GLU A O 1
ATOM 520 N N . ARG A 1 68 ? 11.624 8.925 2.893 1.00 91.44 68 ARG A N 1
ATOM 521 C CA . ARG A 1 68 ? 10.577 9.680 3.588 1.00 91.44 68 ARG A CA 1
ATOM 522 C C . ARG A 1 68 ? 9.200 9.427 2.990 1.00 91.44 68 ARG A C 1
ATOM 524 O O . ARG A 1 68 ? 8.231 9.276 3.735 1.00 91.44 68 ARG A O 1
ATOM 531 N N . SER A 1 69 ? 9.104 9.352 1.666 1.00 90.94 69 SER A N 1
ATOM 532 C CA . SER A 1 69 ? 7.843 9.056 0.977 1.00 90.94 69 SER A CA 1
ATOM 533 C C . SER A 1 69 ? 7.312 7.670 1.348 1.00 90.94 69 SER A C 1
ATOM 535 O O . SER A 1 69 ? 6.120 7.512 1.623 1.00 90.94 69 SER A O 1
ATOM 537 N N . LEU A 1 70 ? 8.199 6.674 1.439 1.00 92.06 70 LEU A N 1
ATOM 538 C CA . LEU A 1 70 ? 7.854 5.334 1.903 1.00 92.06 70 LEU A CA 1
ATOM 539 C C . LEU A 1 70 ? 7.424 5.333 3.374 1.00 92.06 70 LEU A C 1
ATOM 541 O O . LEU A 1 70 ? 6.422 4.706 3.707 1.00 92.06 70 LEU A O 1
ATOM 545 N N . ALA A 1 71 ? 8.132 6.050 4.248 1.00 93.75 71 ALA A N 1
ATOM 546 C CA . ALA A 1 71 ? 7.774 6.140 5.661 1.00 93.75 71 ALA A CA 1
ATOM 547 C C . ALA A 1 71 ? 6.368 6.733 5.859 1.00 93.75 71 ALA A C 1
ATOM 549 O O . ALA A 1 71 ? 5.573 6.172 6.609 1.00 93.75 71 ALA A O 1
ATOM 550 N N . ILE A 1 72 ? 6.034 7.809 5.135 1.00 93.50 72 ILE A N 1
ATOM 551 C CA . ILE A 1 72 ? 4.691 8.416 5.146 1.00 93.50 72 ILE A CA 1
ATOM 552 C C . ILE A 1 72 ? 3.643 7.418 4.643 1.00 93.50 72 ILE A C 1
ATOM 554 O O . ILE A 1 72 ? 2.588 7.261 5.257 1.00 93.50 72 ILE A O 1
ATOM 558 N N . ALA A 1 73 ? 3.936 6.725 3.539 1.00 92.81 73 ALA A N 1
ATOM 559 C CA . ALA A 1 73 ? 3.032 5.734 2.972 1.00 92.81 73 ALA A CA 1
ATOM 560 C C . ALA A 1 73 ? 2.735 4.601 3.965 1.00 92.81 73 ALA A C 1
ATOM 562 O O . ALA A 1 73 ? 1.572 4.250 4.137 1.00 92.81 73 ALA A O 1
ATOM 563 N N . LEU A 1 74 ? 3.761 4.068 4.638 1.00 93.06 74 LEU A N 1
ATOM 564 C CA . LEU A 1 74 ? 3.629 3.007 5.641 1.00 93.06 74 LEU A CA 1
ATOM 565 C C . LEU A 1 74 ? 2.899 3.477 6.903 1.00 93.06 74 LEU A C 1
ATOM 567 O O . LEU A 1 74 ? 2.104 2.719 7.457 1.00 93.06 74 LEU A O 1
ATOM 571 N N . ASP A 1 75 ? 3.137 4.711 7.350 1.00 93.38 75 ASP A N 1
ATOM 572 C CA . ASP A 1 75 ? 2.434 5.279 8.502 1.00 93.38 75 ASP A CA 1
ATOM 573 C C . ASP A 1 75 ? 0.925 5.401 8.231 1.00 93.38 75 ASP A C 1
ATOM 575 O O . ASP A 1 75 ? 0.113 5.029 9.074 1.00 93.38 75 ASP A O 1
ATOM 579 N N . GLY A 1 76 ? 0.539 5.770 7.004 1.00 91.62 76 GLY A N 1
ATOM 580 C CA . GLY A 1 76 ? -0.862 5.816 6.568 1.00 91.62 76 GLY A CA 1
ATOM 581 C C . GLY A 1 76 ? -1.583 4.459 6.508 1.00 91.62 76 GLY A C 1
ATOM 582 O O . GLY A 1 76 ? -2.814 4.430 6.401 1.00 91.62 76 GLY A O 1
ATOM 583 N N . LEU A 1 77 ? -0.851 3.339 6.584 1.00 93.19 77 LEU A N 1
ATOM 584 C CA . LEU A 1 77 ? -1.431 1.991 6.645 1.00 93.19 77 LEU A CA 1
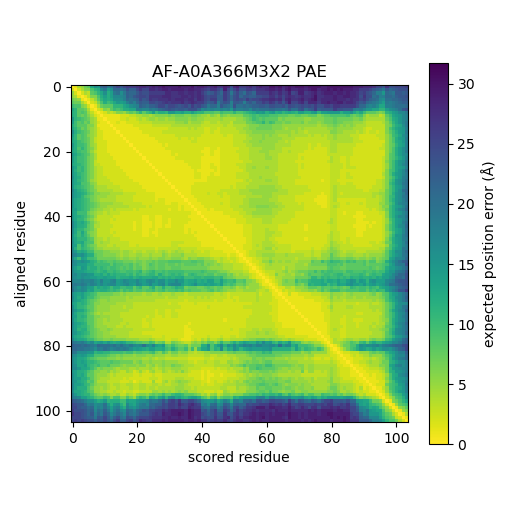ATOM 585 C C . LEU A 1 77 ? -1.811 1.581 8.067 1.00 93.19 77 LEU A C 1
ATOM 587 O O . LEU A 1 77 ? -2.581 0.636 8.227 1.00 93.19 77 LEU A O 1
ATOM 591 N N . ARG A 1 78 ? -1.260 2.239 9.091 1.00 93.19 78 ARG A N 1
ATOM 592 C CA . ARG A 1 78 ? -1.469 1.860 10.491 1.00 93.19 78 ARG A CA 1
ATOM 593 C C . ARG A 1 78 ? -2.922 2.111 10.919 1.00 93.19 78 ARG A C 1
ATOM 595 O O . ARG A 1 78 ? -3.565 3.036 10.416 1.00 93.19 78 ARG A O 1
ATOM 602 N N . PRO A 1 79 ? -3.464 1.310 11.851 1.00 91.25 79 PRO A N 1
ATOM 603 C CA . PRO A 1 79 ? -4.774 1.580 12.438 1.00 91.25 79 PRO A CA 1
ATOM 604 C C . PRO A 1 79 ? -4.763 2.907 13.219 1.00 91.25 79 PRO A C 1
ATOM 606 O O . PRO A 1 79 ? -3.771 3.260 13.855 1.00 91.25 79 PRO A O 1
ATOM 609 N N . GLY A 1 80 ? -5.880 3.635 13.220 1.00 85.00 80 GLY A N 1
ATOM 610 C CA . GLY A 1 80 ? -6.009 4.894 13.960 1.00 85.00 80 GLY A CA 1
ATOM 611 C C . GLY A 1 80 ? -7.270 5.67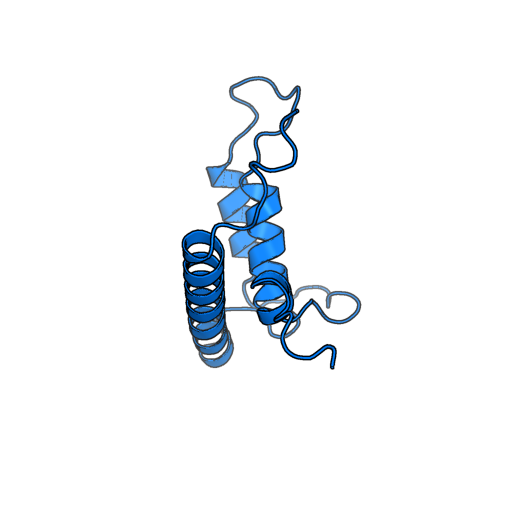3 13.595 1.00 85.00 80 GLY A C 1
ATOM 612 O O . GLY A 1 80 ? -8.095 5.192 12.815 1.00 85.00 80 GLY A O 1
ATOM 613 N N . LEU A 1 81 ? -7.406 6.892 14.138 1.00 70.62 81 LEU A N 1
ATOM 614 C CA . LEU A 1 81 ? -8.457 7.853 13.769 1.00 70.62 81 LEU A CA 1
ATOM 615 C C . LEU A 1 81 ? -8.207 8.375 12.352 1.00 70.62 81 LEU A C 1
ATOM 617 O O . LEU A 1 81 ? -7.711 9.477 12.136 1.00 70.62 81 LEU A O 1
ATOM 621 N N . THR A 1 82 ? -8.517 7.533 11.381 1.00 78.38 82 THR A N 1
ATOM 622 C CA . THR A 1 82 ? -8.373 7.826 9.964 1.00 78.38 82 THR A CA 1
ATOM 623 C C . THR A 1 82 ? -9.754 7.957 9.345 1.00 78.38 82 THR A C 1
ATOM 625 O O . THR A 1 82 ? -10.694 7.259 9.727 1.00 78.38 82 THR A O 1
ATOM 628 N N . THR A 1 83 ? -9.897 8.872 8.388 1.00 85.81 83 THR A N 1
ATOM 629 C CA . THR A 1 83 ? -11.112 8.938 7.575 1.00 85.81 83 THR A CA 1
ATOM 630 C C . THR A 1 83 ? -11.228 7.637 6.775 1.00 85.81 83 THR A C 1
ATOM 632 O O . THR A 1 83 ? -10.233 7.253 6.142 1.00 85.81 83 THR A O 1
ATOM 635 N N . PRO A 1 84 ? -12.389 6.953 6.790 1.00 88.38 84 PRO A N 1
ATOM 636 C CA . PRO A 1 84 ? -12.603 5.765 5.974 1.00 88.38 84 PRO A CA 1
ATOM 637 C C . PRO A 1 84 ? -12.345 6.064 4.498 1.00 88.38 84 PRO A C 1
ATOM 639 O O . PRO A 1 84 ? -12.742 7.121 3.996 1.00 88.38 84 PRO A O 1
ATOM 642 N N . LEU A 1 85 ? -11.678 5.145 3.805 1.00 90.38 85 LEU A N 1
ATOM 643 C CA . LEU A 1 85 ? -11.444 5.297 2.373 1.00 90.38 85 LEU A CA 1
ATOM 644 C C . LEU A 1 85 ? -12.729 5.025 1.574 1.00 90.38 85 LEU A C 1
ATOM 646 O O . LEU A 1 85 ? -13.543 4.185 1.965 1.00 90.38 85 LEU A O 1
ATOM 650 N N . PRO A 1 86 ? -12.948 5.737 0.454 1.00 90.94 86 PRO A N 1
ATOM 651 C CA . PRO A 1 86 ? -14.115 5.513 -0.381 1.00 90.94 86 PRO A CA 1
ATOM 652 C C . PRO A 1 86 ? -14.012 4.178 -1.128 1.00 90.94 86 PRO A C 1
ATOM 654 O O . PRO A 1 86 ? -13.021 3.898 -1.800 1.00 90.94 86 PRO A O 1
ATOM 657 N N . GLY A 1 87 ? -15.092 3.398 -1.090 1.00 91.12 87 GLY A N 1
ATOM 658 C CA . GLY A 1 87 ? -15.192 2.141 -1.829 1.00 91.12 87 GLY A CA 1
ATOM 659 C C . GLY A 1 87 ? -14.298 1.033 -1.270 1.00 91.12 87 GLY A C 1
ATOM 660 O O . GLY A 1 87 ? -13.932 1.036 -0.099 1.00 91.12 87 GLY A O 1
ATOM 661 N N . ARG A 1 88 ? -13.995 0.044 -2.116 1.00 91.38 88 ARG A N 1
ATOM 662 C CA . ARG A 1 88 ? -13.129 -1.088 -1.774 1.00 91.38 88 ARG A CA 1
ATOM 663 C C . ARG A 1 88 ? -11.978 -1.163 -2.765 1.00 91.38 88 ARG A C 1
ATOM 665 O O . ARG A 1 88 ? -12.199 -1.043 -3.970 1.00 91.38 88 ARG A O 1
ATOM 672 N N . GLY A 1 89 ? -10.777 -1.384 -2.245 1.00 92.81 89 GLY A N 1
ATOM 673 C CA . GLY A 1 89 ? -9.591 -1.594 -3.062 1.00 92.81 89 GLY A CA 1
ATOM 674 C C . GLY A 1 89 ? -9.627 -2.884 -3.885 1.00 92.81 89 GLY A C 1
ATOM 675 O O . GLY A 1 89 ? -10.477 -3.757 -3.664 1.00 92.81 89 GLY A O 1
ATOM 676 N N . PRO A 1 90 ? -8.707 -3.021 -4.852 1.00 93.75 90 PRO A N 1
ATOM 677 C CA . PRO A 1 90 ? -8.634 -4.192 -5.710 1.00 93.75 90 PRO A CA 1
ATOM 678 C C . PRO A 1 90 ? -8.142 -5.424 -4.946 1.00 93.75 90 PRO A C 1
ATOM 680 O O . PRO A 1 90 ? -7.323 -5.342 -4.033 1.00 93.75 90 PRO A O 1
ATOM 683 N N . ALA A 1 91 ? -8.587 -6.599 -5.378 1.00 90.94 91 ALA A N 1
ATOM 684 C CA . ALA A 1 91 ? -8.010 -7.850 -4.910 1.00 90.94 91 ALA A CA 1
ATOM 685 C C . ALA A 1 91 ? -6.574 -8.039 -5.447 1.00 90.94 91 ALA A C 1
ATOM 687 O O . ALA A 1 91 ? -6.223 -7.558 -6.529 1.00 90.94 91 ALA A O 1
ATOM 688 N N . ALA A 1 92 ? -5.731 -8.733 -4.677 1.00 89.12 92 ALA A N 1
ATOM 689 C CA . ALA A 1 92 ? -4.326 -8.975 -5.013 1.00 89.12 92 ALA A CA 1
ATOM 690 C C . ALA A 1 92 ? -4.140 -9.732 -6.335 1.00 89.12 92 ALA A C 1
ATOM 692 O O . ALA A 1 92 ? -3.242 -9.423 -7.117 1.00 89.12 92 ALA A O 1
ATOM 693 N N . ASP A 1 93 ? -4.989 -10.723 -6.593 1.00 87.25 93 ASP A N 1
ATOM 694 C CA . ASP A 1 93 ? -4.929 -11.613 -7.752 1.00 87.25 93 ASP A CA 1
ATOM 695 C C . ASP A 1 93 ? -5.039 -10.868 -9.091 1.00 87.25 93 ASP A C 1
ATOM 697 O O . ASP A 1 93 ? -4.337 -11.213 -10.045 1.00 87.25 93 ASP A O 1
ATOM 701 N N . VAL A 1 94 ? -5.818 -9.783 -9.138 1.00 87.25 94 VAL A N 1
ATOM 702 C CA . VAL A 1 94 ? -5.914 -8.878 -10.295 1.00 87.25 94 VAL A CA 1
ATOM 703 C C . VAL A 1 94 ? -4.532 -8.347 -10.699 1.00 87.25 94 VAL A C 1
ATOM 705 O O . VAL A 1 94 ? -4.234 -8.220 -11.889 1.00 87.25 94 VAL A O 1
ATOM 708 N N . LEU A 1 95 ? -3.652 -8.098 -9.724 1.00 84.50 95 LEU A N 1
ATOM 709 C CA . LEU A 1 95 ? -2.290 -7.598 -9.940 1.00 84.50 95 LEU A CA 1
ATOM 710 C C . LEU A 1 95 ? -1.288 -8.711 -10.297 1.00 84.50 95 LEU A C 1
ATOM 712 O O . LEU A 1 95 ? -0.214 -8.434 -10.832 1.00 84.50 95 LEU A O 1
ATOM 716 N N . GLY A 1 96 ? -1.642 -9.981 -10.072 1.00 77.44 96 GLY A N 1
ATOM 717 C CA . GLY A 1 96 ? -0.858 -11.149 -10.498 1.00 77.44 96 GLY A CA 1
ATOM 718 C C . GLY A 1 96 ? -0.825 -11.346 -12.018 1.00 77.44 96 GLY A C 1
ATOM 719 O O . GLY A 1 96 ? 0.033 -12.065 -12.543 1.00 77.44 96 GLY A O 1
ATOM 720 N N . GLY A 1 97 ? -1.699 -10.648 -12.747 1.00 68.69 97 GLY A N 1
ATOM 721 C CA . GLY A 1 97 ? -1.958 -10.846 -14.166 1.00 68.69 97 GLY A CA 1
ATOM 722 C C . GLY A 1 97 ? -2.995 -11.948 -14.352 1.00 68.69 97 GLY A C 1
ATOM 723 O O . GLY A 1 97 ? -2.780 -13.080 -13.908 1.00 68.69 97 GLY A O 1
ATOM 724 N N . ARG A 1 98 ? -4.112 -11.592 -15.003 1.00 53.94 98 ARG A N 1
ATOM 725 C CA . ARG A 1 98 ? -5.241 -12.493 -15.266 1.00 53.94 98 ARG A CA 1
ATOM 726 C C . ARG A 1 98 ? -4.737 -13.847 -15.762 1.00 53.94 98 ARG A C 1
ATOM 728 O O . ARG A 1 98 ? -3.875 -13.919 -16.639 1.00 53.94 98 ARG A O 1
ATOM 735 N N . SER A 1 99 ? -5.277 -14.923 -15.210 1.00 45.09 99 SER A N 1
ATOM 736 C CA . SER A 1 99 ? -5.263 -16.220 -15.871 1.00 45.09 99 SER A CA 1
ATOM 737 C C . SER A 1 99 ? -6.041 -16.065 -17.176 1.00 45.09 99 SER A C 1
ATOM 739 O O . SER A 1 99 ? -7.264 -16.055 -17.156 1.00 45.09 99 SER A O 1
ATOM 741 N N . GLU A 1 100 ? -5.369 -15.924 -18.313 1.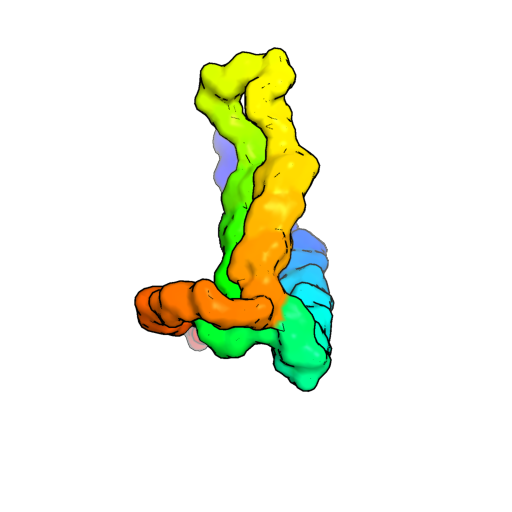00 41.62 100 GLU A N 1
ATOM 742 C CA . GLU A 1 100 ? -5.948 -16.458 -19.546 1.00 41.62 100 GLU A CA 1
ATOM 743 C C . GLU A 1 100 ? -5.910 -17.978 -19.406 1.00 41.62 100 GLU A C 1
ATOM 745 O O . GLU A 1 100 ? -4.936 -18.637 -19.754 1.00 41.62 100 GLU A O 1
ATOM 750 N N . VAL A 1 101 ? -6.938 -18.528 -18.766 1.00 44.44 101 VAL A N 1
ATOM 751 C CA . VAL A 1 101 ? -7.290 -19.937 -18.890 1.00 44.44 101 VAL A CA 1
ATOM 752 C C . VAL A 1 101 ? -8.781 -19.974 -19.183 1.00 44.44 101 VAL A C 1
ATOM 754 O O . VAL A 1 101 ? -9.571 -19.435 -18.411 1.00 44.44 101 VAL A O 1
ATOM 757 N N . ALA A 1 102 ? -9.088 -20.626 -20.305 1.00 38.66 102 ALA A N 1
ATOM 758 C CA . ALA A 1 102 ? -10.382 -20.844 -20.942 1.00 38.66 102 ALA A CA 1
ATOM 759 C C . ALA A 1 102 ? -10.955 -19.641 -21.716 1.00 38.66 102 ALA A C 1
ATOM 761 O O . ALA A 1 102 ? -11.821 -18.909 -21.243 1.00 38.66 102 ALA A O 1
ATOM 762 N N . GLN A 1 103 ? -10.511 -19.498 -22.965 1.00 30.69 103 GLN A N 1
ATOM 763 C CA . GLN A 1 103 ? -11.488 -19.386 -24.046 1.00 30.69 103 GLN A CA 1
ATOM 764 C C . GLN A 1 103 ? -11.425 -20.703 -24.824 1.00 30.69 103 GLN A C 1
ATOM 766 O O . GLN A 1 103 ? -10.323 -21.147 -25.153 1.00 30.69 103 GLN A O 1
ATOM 771 N N . ASP A 1 104 ? -12.593 -21.330 -24.964 1.00 34.72 104 ASP A N 1
ATOM 772 C CA . ASP A 1 104 ? -12.855 -22.551 -25.736 1.00 34.72 104 ASP A CA 1
ATOM 773 C C . ASP A 1 104 ? -12.338 -22.476 -27.181 1.00 34.72 104 ASP A C 1
ATOM 775 O O . ASP A 1 104 ? -12.381 -21.370 -27.775 1.00 34.72 104 ASP A O 1
#